Protein AF-A0A3E0VZD9-F1 (afdb_monomer_lite)

Sequence (84 aa):
MSERDQAALDRVGTAQSEADTEVLQNEAIADSDAVDADTDLDEIKVLPGTGGPDDDGDIEVDPSELNLSGDSIPGHPKPASHPH

Radius of gyration: 19.77 Å; chains: 1; bounding box: 50×41×39 Å

pLDDT: mean 72.15, std 10.48, range [48.75, 90.31]

Foldseek 3Di:
DDPVVVVVVVVPDDDCDVVNLVVLQPDDPCPHPVDDPPDDPVPDDGDPPNDDVVVPDPDDDDVVVDPLQQVPDPPGDGDDDDDD

Organism: NCBI:txid120213

Secondary structure (DSSP, 8-state):
--HHHHHHHHT---SS-HHHHHHHHHS-GGG-TT--TT--GGG--S-TTS--TTTSS-----TTT--TTS-SSTTPPPPP----

Structure (mmCIF, N/CA/C/O backbone):
data_AF-A0A3E0VZD9-F1
#
_entry.id   AF-A0A3E0VZD9-F1
#
loop_
_atom_site.group_PDB
_atom_site.id
_atom_site.type_symbol
_atom_site.label_atom_id
_atom_site.label_alt_id
_atom_site.label_comp_id
_atom_site.label_asym_id
_atom_site.label_entity_id
_atom_site.label_seq_id
_atom_site.pdbx_PDB_ins_code
_atom_site.Cartn_x
_atom_site.Cartn_y
_atom_site.Cartn_z
_atom_site.occupancy
_atom_site.B_iso_or_equiv
_atom_site.auth_seq_id
_atom_site.auth_comp_id
_atom_site.auth_asym_id
_atom_site.auth_atom_id
_atom_site.pdbx_PDB_model_num
ATOM 1 N N . MET A 1 1 ? 19.224 28.676 1.832 1.00 55.88 1 MET A N 1
ATOM 2 C CA . MET A 1 1 ? 18.773 27.278 1.714 1.00 55.88 1 MET A CA 1
ATOM 3 C C . MET A 1 1 ? 19.773 26.575 0.821 1.00 55.88 1 MET A C 1
ATOM 5 O O . MET A 1 1 ? 19.961 27.032 -0.300 1.00 55.88 1 MET A O 1
ATOM 9 N N . SER A 1 2 ? 20.497 25.594 1.352 1.00 79.69 2 SER A N 1
ATOM 10 C CA . SER A 1 2 ? 21.485 24.815 0.597 1.0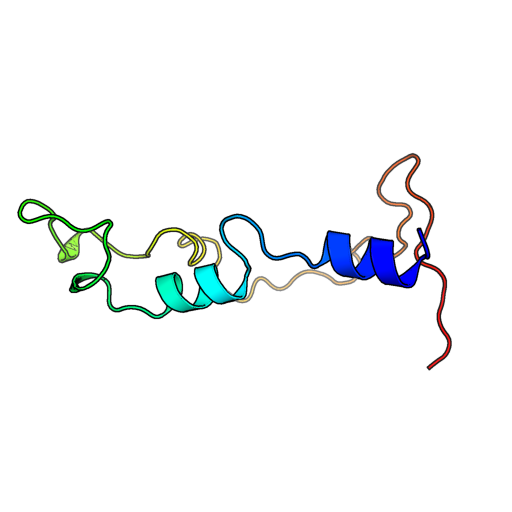0 79.69 2 SER A CA 1
ATOM 11 C C . SER A 1 2 ? 20.794 23.717 -0.219 1.00 79.69 2 SER A C 1
ATOM 13 O O . SER A 1 2 ? 19.715 23.271 0.163 1.00 79.69 2 SER A O 1
ATOM 15 N N . GLU A 1 3 ? 21.421 23.227 -1.289 1.00 73.88 3 GLU A N 1
ATOM 16 C CA . GLU A 1 3 ? 20.934 22.061 -2.054 1.00 73.88 3 GLU A CA 1
ATOM 17 C C . GLU A 1 3 ? 20.712 20.835 -1.156 1.00 73.88 3 GLU A C 1
ATOM 19 O O . GLU A 1 3 ? 19.759 20.088 -1.346 1.00 73.88 3 GLU A O 1
ATOM 24 N N . ARG A 1 4 ? 21.534 20.665 -0.110 1.00 72.44 4 ARG A N 1
ATOM 25 C CA . ARG A 1 4 ? 21.333 19.604 0.893 1.00 72.44 4 ARG A CA 1
ATOM 26 C C . ARG A 1 4 ? 20.072 19.802 1.727 1.00 72.44 4 ARG A C 1
ATOM 28 O O . ARG A 1 4 ? 19.431 18.820 2.074 1.00 72.44 4 ARG A O 1
ATOM 35 N N . ASP A 1 5 ? 19.722 21.047 2.032 1.00 71.06 5 ASP A N 1
ATOM 36 C CA . ASP A 1 5 ? 18.516 21.362 2.802 1.00 71.06 5 ASP A CA 1
ATOM 37 C C . ASP A 1 5 ? 17.266 21.180 1.930 1.00 71.06 5 ASP A C 1
ATOM 39 O O . ASP A 1 5 ? 16.232 20.748 2.428 1.00 71.06 5 ASP A O 1
ATOM 43 N N . GLN A 1 6 ? 17.370 21.462 0.624 1.00 70.69 6 GLN A N 1
ATOM 44 C CA . GLN A 1 6 ? 16.309 21.190 -0.351 1.00 70.69 6 GLN A CA 1
ATOM 45 C C . GLN A 1 6 ? 16.110 19.689 -0.576 1.00 70.69 6 GLN A C 1
ATOM 47 O O . GLN A 1 6 ? 14.983 19.227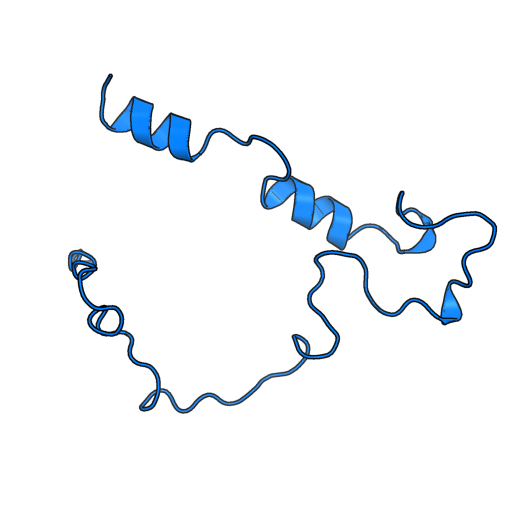 -0.485 1.00 70.69 6 GLN A O 1
ATOM 52 N N . ALA A 1 7 ? 17.184 18.917 -0.772 1.00 70.06 7 ALA A N 1
ATOM 53 C CA . ALA A 1 7 ? 17.108 17.458 -0.899 1.00 70.06 7 ALA A CA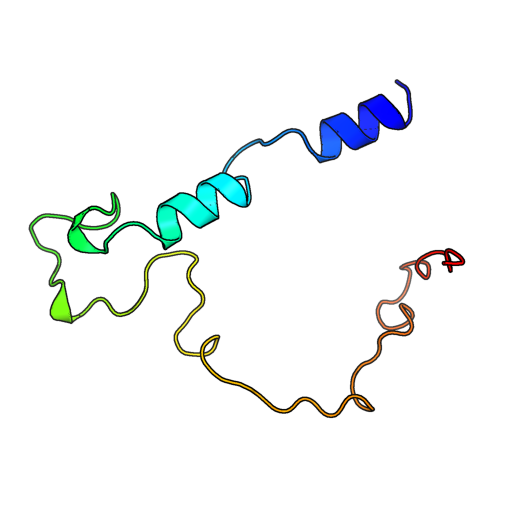 1
ATOM 54 C C . ALA A 1 7 ? 16.604 16.781 0.388 1.00 70.06 7 ALA A C 1
ATOM 56 O O . ALA A 1 7 ? 15.940 15.748 0.337 1.00 70.06 7 ALA A O 1
ATOM 57 N N . ALA A 1 8 ? 16.911 17.359 1.553 1.00 70.75 8 ALA A N 1
ATOM 58 C CA . ALA A 1 8 ? 16.351 16.908 2.818 1.00 70.75 8 ALA A CA 1
ATOM 59 C C . ALA A 1 8 ? 14.847 17.190 2.892 1.00 70.75 8 ALA A C 1
ATOM 61 O O . ALA A 1 8 ? 14.117 16.296 3.301 1.00 70.75 8 ALA A O 1
ATOM 62 N N . LEU A 1 9 ? 14.388 18.376 2.465 1.00 68.38 9 LEU A N 1
ATOM 63 C CA . LEU A 1 9 ? 12.961 18.708 2.367 1.00 68.38 9 LEU A CA 1
ATOM 64 C C . LEU A 1 9 ? 12.212 17.825 1.358 1.00 68.38 9 LEU A C 1
ATOM 66 O O . LEU A 1 9 ? 11.076 17.461 1.618 1.00 68.38 9 LEU A O 1
ATOM 70 N N . ASP A 1 10 ? 12.845 17.447 0.248 1.00 66.06 10 ASP A N 1
ATOM 71 C CA . ASP A 1 10 ? 12.275 16.517 -0.741 1.00 66.06 10 ASP A CA 1
ATOM 72 C C . ASP A 1 10 ? 12.107 15.096 -0.172 1.00 66.06 10 ASP A C 1
ATOM 74 O O . ASP A 1 10 ? 11.248 14.336 -0.604 1.00 66.06 10 ASP A O 1
ATOM 78 N N . ARG A 1 11 ? 12.911 14.742 0.841 1.00 63.53 11 ARG A N 1
ATOM 79 C CA . ARG A 1 11 ? 12.803 13.494 1.611 1.00 63.53 11 ARG A CA 1
ATOM 80 C C . ARG A 1 11 ? 12.019 13.669 2.919 1.00 63.53 11 ARG A C 1
ATOM 82 O O . ARG A 1 11 ? 11.931 12.724 3.701 1.00 63.53 11 ARG A O 1
ATOM 89 N N . VAL A 1 12 ? 11.500 14.862 3.223 1.00 59.41 12 VAL A N 1
ATOM 90 C CA . VAL A 1 12 ? 10.699 15.069 4.435 1.00 59.41 12 VAL A CA 1
ATOM 91 C C . VAL A 1 12 ? 9.421 14.247 4.273 1.00 59.41 12 VAL A C 1
ATOM 93 O O . VAL A 1 12 ? 8.540 14.589 3.493 1.00 59.41 12 VAL A O 1
ATOM 96 N N . GLY A 1 13 ? 9.370 13.124 4.995 1.00 54.88 13 GLY A N 1
ATOM 97 C CA . GLY A 1 13 ? 8.241 12.203 5.030 1.00 54.88 13 GLY A CA 1
ATOM 98 C C . GLY A 1 13 ? 7.009 12.912 5.570 1.00 54.88 13 GLY A C 1
ATOM 99 O O . GLY A 1 13 ? 6.860 13.110 6.776 1.00 54.88 13 GLY A O 1
ATOM 100 N N . THR A 1 14 ? 6.143 13.348 4.667 1.00 60.62 14 THR A N 1
ATOM 101 C CA . THR A 1 14 ? 4.821 13.875 4.994 1.00 60.62 14 THR A CA 1
ATOM 102 C C . THR A 1 14 ? 3.790 13.046 4.258 1.00 60.62 14 THR A C 1
ATOM 104 O O . THR A 1 14 ? 3.911 12.900 3.050 1.00 60.62 14 THR A O 1
ATOM 107 N N . ALA A 1 15 ? 2.800 12.558 5.010 1.00 55.38 15 ALA A N 1
ATOM 108 C CA . ALA A 1 15 ? 1.660 11.738 4.592 1.00 55.38 15 ALA A CA 1
ATOM 109 C C . ALA A 1 15 ? 2.004 10.561 3.654 1.00 55.38 15 ALA A C 1
ATOM 111 O O . ALA A 1 15 ? 2.127 10.733 2.448 1.00 55.38 15 ALA A O 1
ATOM 112 N N . GLN A 1 16 ? 2.057 9.360 4.248 1.00 61.06 16 GLN A N 1
ATOM 113 C CA . GLN A 1 16 ? 2.286 8.065 3.593 1.00 61.06 16 GLN A CA 1
ATOM 114 C C . GLN A 1 16 ? 3.650 7.987 2.902 1.00 61.06 16 GLN A C 1
ATOM 116 O O . GLN A 1 16 ? 3.758 7.898 1.680 1.00 61.06 16 GLN A O 1
ATOM 121 N N . SER A 1 17 ? 4.713 8.035 3.711 1.00 68.19 17 SER A N 1
ATOM 122 C CA . SER A 1 17 ? 6.049 7.672 3.225 1.00 68.19 17 SER A CA 1
ATOM 123 C C . SER A 1 17 ? 6.017 6.229 2.710 1.00 68.19 17 SER A C 1
ATOM 125 O O . SER A 1 17 ? 5.240 5.428 3.220 1.00 68.19 17 SER A O 1
ATOM 127 N N . GLU A 1 18 ? 6.898 5.848 1.780 1.00 75.00 18 GLU A N 1
ATOM 128 C CA . GLU A 1 18 ? 6.967 4.454 1.291 1.00 75.00 18 GLU A CA 1
ATOM 129 C C . GLU A 1 18 ? 7.087 3.433 2.433 1.00 75.00 18 GLU A C 1
ATOM 131 O O . GLU A 1 18 ? 6.459 2.384 2.381 1.00 75.00 18 GLU A O 1
ATOM 136 N N . ALA A 1 19 ? 7.816 3.780 3.498 1.00 78.19 19 ALA A N 1
ATOM 137 C CA . ALA A 1 19 ? 7.930 2.960 4.702 1.00 78.19 19 ALA A CA 1
ATOM 138 C C . ALA A 1 19 ? 6.604 2.821 5.476 1.00 78.19 19 ALA A C 1
ATOM 140 O O . ALA A 1 19 ? 6.321 1.754 6.011 1.00 78.19 19 ALA A O 1
ATOM 141 N N . ASP A 1 20 ? 5.788 3.879 5.534 1.00 76.50 20 ASP A N 1
ATOM 142 C CA . ASP A 1 20 ? 4.46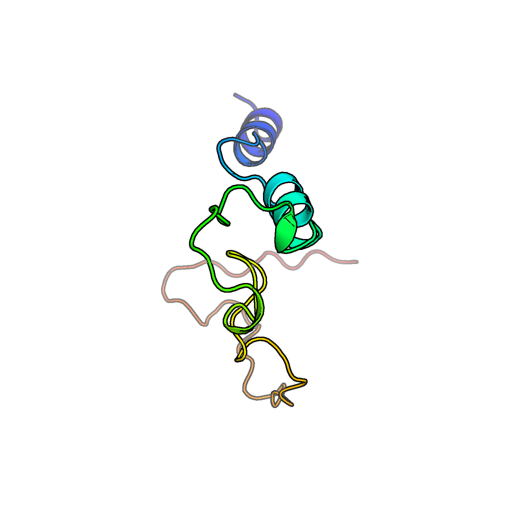5 3.822 6.167 1.00 76.50 20 ASP A CA 1
ATOM 143 C C . ASP A 1 20 ? 3.535 2.932 5.335 1.00 76.50 20 ASP A C 1
ATOM 145 O O . ASP A 1 20 ? 2.787 2.124 5.881 1.00 76.50 20 ASP A O 1
ATOM 149 N N . THR A 1 21 ? 3.626 3.042 4.006 1.00 76.56 21 THR A N 1
ATOM 150 C CA . THR A 1 21 ? 2.895 2.181 3.079 1.00 76.56 21 THR A CA 1
ATOM 151 C C . THR A 1 21 ? 3.329 0.730 3.261 1.00 76.56 21 THR A C 1
ATOM 153 O O . THR A 1 21 ? 2.482 -0.104 3.522 1.00 76.56 21 THR A O 1
ATOM 156 N N . GLU A 1 22 ? 4.626 0.414 3.238 1.00 78.44 22 GLU A N 1
ATOM 157 C CA . GLU A 1 22 ? 5.147 -0.952 3.410 1.00 78.44 22 GLU A CA 1
ATOM 158 C C . GLU A 1 22 ? 4.649 -1.637 4.695 1.00 78.44 22 GLU A C 1
ATOM 160 O O . GLU A 1 22 ? 4.367 -2.835 4.690 1.00 78.44 22 GLU A O 1
ATOM 165 N N . VAL A 1 23 ? 4.488 -0.891 5.790 1.00 81.56 23 VAL A N 1
ATOM 166 C CA . VAL A 1 23 ? 3.912 -1.431 7.030 1.00 81.56 23 VAL A CA 1
ATOM 167 C C . VAL A 1 23 ? 2.444 -1.821 6.840 1.00 81.56 23 VAL A C 1
ATOM 169 O O . VAL A 1 23 ? 2.083 -2.949 7.166 1.00 81.56 23 VAL A O 1
ATOM 172 N N . LEU A 1 24 ? 1.625 -0.936 6.261 1.00 79.88 24 LEU A N 1
ATOM 173 C CA . LEU A 1 24 ? 0.198 -1.191 6.002 1.00 79.88 24 LEU A CA 1
ATOM 174 C C . LEU A 1 24 ? -0.030 -2.361 5.029 1.00 79.88 24 LEU A C 1
ATOM 176 O O . LEU A 1 24 ? -1.068 -3.012 5.060 1.00 79.88 24 LEU A O 1
ATOM 180 N N . GLN A 1 25 ? 0.954 -2.634 4.175 1.00 79.31 25 GLN A N 1
ATOM 181 C CA . GLN A 1 25 ? 0.914 -3.676 3.142 1.00 79.31 25 GLN A CA 1
ATOM 182 C C . GLN A 1 25 ? 1.216 -5.067 3.690 1.00 79.31 25 GLN A C 1
ATOM 184 O O . GLN A 1 25 ? 0.740 -6.067 3.160 1.00 79.31 25 GLN A O 1
ATOM 189 N N . ASN A 1 26 ? 2.068 -5.122 4.714 1.00 81.75 26 ASN A N 1
ATOM 190 C CA . ASN A 1 26 ? 2.523 -6.362 5.335 1.00 81.75 26 ASN A CA 1
ATOM 191 C C . ASN A 1 26 ? 1.667 -6.761 6.546 1.00 81.75 26 ASN A C 1
ATOM 193 O O . ASN A 1 26 ? 1.848 -7.851 7.094 1.00 81.75 26 ASN A O 1
ATOM 197 N N . GLU A 1 27 ? 0.769 -5.881 6.989 1.00 84.81 27 GLU A N 1
ATOM 198 C CA . GLU A 1 27 ? -0.216 -6.181 8.020 1.00 84.81 27 GLU A CA 1
ATOM 199 C C . GLU A 1 27 ? -1.198 -7.259 7.534 1.00 84.81 27 GLU A C 1
ATOM 201 O O . GLU A 1 27 ? -1.525 -7.357 6.349 1.00 84.81 27 GLU A O 1
ATOM 206 N N . ALA A 1 28 ? -1.657 -8.117 8.447 1.00 85.38 28 ALA A N 1
ATOM 207 C CA . ALA A 1 28 ? -2.666 -9.104 8.094 1.00 85.38 28 ALA A CA 1
ATOM 208 C C . ALA A 1 28 ? -3.980 -8.391 7.752 1.00 85.38 28 ALA A C 1
ATOM 210 O O . ALA A 1 28 ? -4.369 -7.449 8.433 1.00 85.38 28 ALA A O 1
ATOM 211 N N . ILE A 1 29 ? -4.709 -8.891 6.749 1.00 84.12 29 ILE A N 1
ATOM 212 C CA . ILE A 1 29 ? -5.977 -8.284 6.306 1.00 84.12 29 ILE A CA 1
ATOM 213 C C . ILE A 1 29 ? -6.922 -8.037 7.488 1.00 84.12 29 ILE A C 1
ATOM 215 O O . ILE A 1 29 ? -7.480 -6.955 7.606 1.00 84.12 29 ILE A O 1
ATOM 219 N N . ALA A 1 30 ? -7.052 -9.013 8.390 1.00 84.88 30 ALA A N 1
ATOM 220 C CA . ALA A 1 30 ? -7.939 -8.930 9.550 1.00 84.88 30 ALA A CA 1
ATOM 221 C C . ALA A 1 30 ? -7.558 -7.842 10.573 1.00 84.88 30 ALA A C 1
ATOM 223 O O . ALA A 1 30 ? -8.409 -7.452 11.367 1.00 84.88 30 ALA A O 1
ATOM 224 N N . ASP A 1 31 ? -6.305 -7.387 10.565 1.00 86.62 31 ASP A N 1
ATOM 225 C CA . ASP A 1 31 ? -5.791 -6.364 11.478 1.00 86.62 31 ASP A CA 1
ATOM 226 C C . ASP A 1 31 ? -5.803 -4.961 10.837 1.00 86.62 31 ASP A C 1
ATOM 228 O O . ASP A 1 31 ? -5.567 -3.971 11.523 1.00 86.62 31 ASP A O 1
ATOM 232 N N . SER A 1 32 ? -6.120 -4.860 9.539 1.00 84.31 32 SER A N 1
ATOM 233 C CA . SER A 1 32 ? -6.143 -3.595 8.806 1.00 84.31 32 SER A CA 1
ATOM 234 C C . SER A 1 32 ? -7.256 -2.662 9.291 1.00 84.31 32 SER A C 1
ATOM 236 O O . SER A 1 32 ? -8.419 -3.057 9.367 1.00 84.31 32 SER A O 1
ATOM 238 N N . ASP A 1 33 ? -6.934 -1.376 9.467 1.00 84.06 33 ASP A N 1
ATOM 239 C CA . ASP A 1 33 ? -7.905 -0.303 9.756 1.00 84.06 33 ASP A CA 1
ATOM 240 C C . ASP A 1 33 ? -9.028 -0.177 8.702 1.00 84.06 33 ASP A C 1
ATOM 242 O O . ASP A 1 33 ? -10.054 0.461 8.949 1.00 84.06 33 ASP A O 1
ATOM 246 N N . ALA A 1 34 ? -8.832 -0.745 7.507 1.00 79.25 34 ALA A N 1
ATOM 247 C CA . ALA A 1 34 ? -9.825 -0.762 6.437 1.00 79.25 34 ALA A CA 1
ATOM 248 C C . ALA A 1 34 ? -10.891 -1.864 6.600 1.00 79.25 34 ALA A C 1
ATOM 250 O O . ALA A 1 34 ? -11.882 -1.839 5.870 1.00 79.25 34 ALA A O 1
ATOM 251 N N . VAL A 1 35 ? -10.693 -2.818 7.516 1.00 86.25 35 VAL A N 1
ATOM 252 C CA . VAL A 1 35 ? -11.610 -3.932 7.789 1.00 86.25 35 VAL A CA 1
ATOM 253 C C . VAL A 1 35 ? -12.503 -3.598 8.983 1.00 86.25 35 VAL A C 1
ATOM 255 O O . VAL A 1 35 ? -12.031 -3.276 10.073 1.00 86.25 35 VAL A O 1
ATOM 258 N N . ASP A 1 36 ? -13.814 -3.716 8.788 1.00 86.75 36 ASP A N 1
ATOM 259 C CA . ASP A 1 36 ? -14.826 -3.549 9.833 1.00 86.75 36 ASP A CA 1
ATOM 260 C C . ASP A 1 36 ? -15.537 -4.873 10.176 1.00 86.75 36 ASP A C 1
ATOM 262 O O . ASP A 1 36 ? -15.216 -5.946 9.665 1.00 86.75 36 ASP A O 1
ATOM 266 N N . ALA A 1 37 ? -16.489 -4.820 11.111 1.00 85.50 37 ALA A N 1
ATOM 267 C CA . ALA A 1 37 ? -17.174 -6.011 11.615 1.00 85.50 37 ALA A CA 1
ATOM 268 C C . ALA A 1 37 ? -18.134 -6.660 10.597 1.00 85.50 37 ALA A C 1
ATOM 270 O O . ALA A 1 37 ? -18.535 -7.809 10.793 1.00 85.50 37 ALA A O 1
ATOM 271 N N . ASP A 1 38 ? -18.546 -5.922 9.568 1.00 90.31 38 ASP A N 1
ATOM 272 C CA . ASP A 1 38 ? -19.414 -6.372 8.481 1.00 90.31 38 ASP A CA 1
ATOM 273 C C . ASP A 1 38 ? -18.649 -6.744 7.206 1.00 90.31 38 ASP A C 1
ATOM 275 O O . ASP A 1 38 ? -19.245 -7.263 6.261 1.00 90.31 38 ASP A O 1
ATOM 279 N N . THR A 1 39 ? -17.331 -6.562 7.207 1.00 86.62 39 THR A N 1
ATOM 280 C CA . THR A 1 39 ? -16.443 -6.961 6.123 1.00 86.62 39 THR A CA 1
ATOM 281 C C . THR A 1 39 ? -16.346 -8.486 6.020 1.00 86.62 39 THR A C 1
ATOM 283 O O . THR A 1 39 ? -15.930 -9.169 6.959 1.00 86.62 39 THR A O 1
ATOM 286 N N . ASP A 1 40 ? -16.676 -9.029 4.846 1.00 88.69 40 ASP A N 1
ATOM 287 C CA . ASP A 1 40 ? -16.392 -10.425 4.513 1.00 88.69 40 ASP A CA 1
ATOM 288 C C . ASP A 1 40 ? -14.926 -10.568 4.081 1.00 88.69 40 ASP A C 1
ATOM 290 O O . ASP A 1 40 ? -14.529 -10.161 2.986 1.00 88.69 40 ASP A O 1
ATOM 294 N N . LEU A 1 41 ? -14.107 -11.142 4.963 1.00 87.25 41 LEU A N 1
ATOM 295 C CA . LEU A 1 41 ? -12.678 -11.332 4.720 1.00 87.25 41 LEU A CA 1
ATOM 296 C C . LEU A 1 41 ? -12.396 -12.242 3.519 1.00 87.25 41 LEU A C 1
ATOM 298 O O . LEU A 1 41 ? -11.362 -12.072 2.877 1.00 87.25 41 LEU A O 1
ATOM 302 N N . ASP A 1 42 ? -13.300 -13.171 3.190 1.00 87.06 42 ASP A N 1
ATOM 303 C CA . ASP A 1 42 ? -13.120 -14.090 2.061 1.00 87.06 42 ASP A CA 1
ATOM 304 C C . ASP A 1 42 ? -13.286 -13.373 0.704 1.00 87.06 42 ASP A C 1
ATOM 306 O O . ASP A 1 42 ? -12.830 -13.868 -0.334 1.00 87.06 42 ASP A O 1
ATOM 310 N N . GLU A 1 43 ? -13.907 -12.188 0.694 1.00 86.06 43 GLU A N 1
ATOM 311 C CA . GLU A 1 43 ? -14.026 -11.337 -0.493 1.00 86.06 43 GLU A CA 1
ATOM 312 C C . GLU A 1 43 ? -12.796 -10.433 -0.705 1.00 86.06 43 GLU A C 1
ATOM 314 O O . GLU A 1 43 ? -12.588 -9.926 -1.816 1.00 86.06 43 GLU A O 1
ATOM 319 N N . ILE A 1 44 ? -11.940 -10.267 0.313 1.00 82.88 44 ILE A N 1
ATOM 320 C CA . ILE A 1 44 ? -10.734 -9.434 0.239 1.00 82.88 44 ILE A CA 1
ATOM 321 C C . ILE A 1 44 ? -9.548 -10.257 -0.263 1.00 82.88 44 ILE A C 1
ATOM 323 O O . ILE A 1 44 ? -9.139 -11.248 0.335 1.00 82.88 44 ILE A O 1
ATOM 327 N N . LYS A 1 45 ? -8.947 -9.800 -1.365 1.00 78.88 45 LYS A N 1
ATOM 328 C CA . LYS A 1 45 ? -7.783 -10.454 -1.990 1.00 78.88 45 LYS A CA 1
ATOM 329 C C . LYS A 1 45 ? -6.470 -9.709 -1.772 1.00 78.88 45 LYS A C 1
ATOM 331 O O . LYS A 1 45 ? -5.420 -10.337 -1.780 1.00 78.88 45 LYS A O 1
ATOM 336 N N . VAL A 1 46 ? -6.543 -8.389 -1.627 1.00 78.00 46 VAL A N 1
ATOM 337 C CA . VAL A 1 46 ? -5.407 -7.462 -1.584 1.00 78.00 46 VAL A CA 1
ATOM 338 C C . VAL A 1 46 ? -5.761 -6.267 -0.701 1.00 78.00 46 VAL A C 1
ATOM 340 O O . VAL A 1 46 ? -6.934 -5.887 -0.635 1.00 78.00 46 VAL A O 1
ATOM 343 N N . LEU A 1 47 ? -4.767 -5.683 -0.027 1.00 76.94 47 LEU A N 1
ATOM 344 C CA . LEU A 1 47 ? -4.947 -4.471 0.774 1.00 76.94 47 LEU A CA 1
ATOM 345 C C . LEU A 1 47 ? -4.631 -3.217 -0.057 1.00 76.94 47 LEU A C 1
ATOM 347 O O . LEU A 1 47 ? -3.890 -3.283 -1.038 1.00 76.94 47 LEU A O 1
ATOM 351 N N . PRO A 1 48 ? -5.192 -2.048 0.296 1.00 71.69 48 PRO A N 1
ATOM 352 C CA . PRO A 1 48 ? -4.870 -0.805 -0.387 1.00 71.69 48 PRO A CA 1
ATOM 353 C C . PRO A 1 48 ? -3.364 -0.544 -0.405 1.00 71.69 48 PRO A C 1
ATOM 355 O O . PRO A 1 48 ? -2.727 -0.428 0.636 1.00 71.69 48 PRO A O 1
ATOM 358 N N . GLY A 1 49 ? -2.831 -0.400 -1.615 1.00 69.12 49 GLY A N 1
ATOM 359 C CA . GLY A 1 49 ? -1.414 -0.188 -1.856 1.00 69.12 49 GLY A CA 1
ATOM 360 C C . GLY A 1 49 ? -0.682 -1.423 -2.374 1.00 69.12 49 GLY A C 1
ATOM 361 O O . GLY A 1 49 ? 0.365 -1.216 -2.982 1.00 69.12 49 GLY A O 1
ATOM 362 N N . THR A 1 50 ? -1.171 -2.669 -2.204 1.00 71.25 50 THR A N 1
ATOM 363 C CA . THR A 1 50 ? -0.353 -3.900 -2.413 1.00 71.25 50 THR A CA 1
ATOM 364 C C . THR A 1 50 ? -0.112 -4.210 -3.887 1.00 71.25 50 THR A C 1
ATOM 366 O O . THR A 1 50 ? 0.431 -5.255 -4.219 1.00 71.25 50 THR A O 1
ATOM 369 N N . GLY A 1 51 ? -0.533 -3.301 -4.763 1.00 68.56 51 GLY A N 1
ATOM 370 C CA . GLY A 1 51 ? -0.818 -3.589 -6.154 1.00 68.56 51 GLY A CA 1
ATOM 371 C C . GLY A 1 51 ? -2.190 -4.245 -6.308 1.00 68.56 51 GLY A C 1
ATOM 372 O O . GLY A 1 51 ? -2.741 -4.835 -5.371 1.00 68.56 51 GLY A O 1
ATOM 373 N N . GLY A 1 52 ? -2.788 -4.074 -7.481 1.00 65.75 52 GLY A N 1
ATOM 374 C CA . GLY A 1 52 ? -3.956 -4.837 -7.886 1.00 65.75 52 GLY A CA 1
ATOM 375 C C . GLY A 1 52 ? -3.570 -6.270 -8.274 1.00 65.75 52 GLY A C 1
ATOM 376 O O . GLY A 1 52 ? -2.394 -6.605 -8.380 1.00 65.75 52 GLY A O 1
ATOM 377 N N . PRO A 1 53 ? -4.553 -7.144 -8.541 1.00 63.56 53 PRO A N 1
ATOM 378 C CA . PRO A 1 53 ? -4.294 -8.485 -9.073 1.00 63.56 53 PRO A CA 1
ATOM 379 C C . PRO A 1 53 ? -3.525 -8.489 -10.408 1.00 63.56 53 PRO A C 1
ATOM 381 O O . PRO A 1 53 ? -3.091 -9.542 -10.860 1.00 63.56 53 PRO A O 1
ATOM 384 N N . ASP A 1 54 ? -3.453 -7.337 -11.078 1.00 65.38 54 ASP A N 1
ATOM 385 C CA . ASP A 1 54 ? -2.721 -7.069 -12.313 1.00 65.38 54 ASP A CA 1
ATOM 386 C C . ASP A 1 54 ? -1.246 -6.696 -12.100 1.00 65.38 54 ASP A C 1
ATOM 388 O O . ASP A 1 54 ? -0.489 -6.705 -13.070 1.00 65.38 54 ASP A O 1
ATOM 392 N N . ASP A 1 55 ? -0.835 -6.424 -10.859 1.00 63.00 55 ASP A N 1
ATOM 393 C CA . ASP A 1 55 ? 0.566 -6.210 -10.475 1.00 63.00 55 ASP A CA 1
ATOM 394 C C . ASP A 1 55 ? 1.272 -7.526 -10.077 1.00 63.00 55 ASP A C 1
ATOM 396 O O . ASP A 1 55 ? 2.500 -7.578 -9.987 1.00 63.00 55 ASP A O 1
ATOM 400 N N . ASP A 1 56 ? 0.509 -8.610 -9.892 1.00 58.16 56 ASP A N 1
ATOM 401 C CA . ASP A 1 56 ? 1.030 -9.970 -9.752 1.00 58.16 56 ASP A CA 1
ATOM 402 C C . ASP A 1 56 ? 1.320 -10.586 -11.135 1.00 58.16 56 ASP A C 1
ATOM 404 O O . ASP A 1 56 ? 0.417 -10.842 -11.936 1.00 58.16 56 ASP A O 1
ATOM 408 N N . GLY A 1 57 ? 2.592 -10.902 -11.399 1.00 56.34 57 GLY A N 1
ATOM 409 C CA . GLY A 1 57 ? 3.020 -11.668 -12.571 1.00 56.34 57 GLY A CA 1
ATOM 410 C C . GLY A 1 57 ? 4.287 -11.135 -13.234 1.00 56.34 57 GLY A C 1
ATOM 411 O O . GLY A 1 57 ? 4.446 -9.937 -13.452 1.00 56.34 57 GLY A O 1
ATOM 412 N N . ASP A 1 58 ? 5.177 -12.047 -13.625 1.00 66.19 58 ASP A N 1
ATOM 413 C CA . ASP A 1 58 ? 6.321 -11.717 -14.474 1.00 66.19 58 ASP A CA 1
ATOM 414 C C . ASP A 1 58 ? 5.815 -11.484 -15.907 1.00 66.19 58 ASP A C 1
ATOM 416 O O . ASP A 1 58 ? 5.689 -12.414 -16.710 1.00 66.19 58 ASP A O 1
ATOM 420 N N . ILE A 1 59 ? 5.467 -10.239 -16.238 1.00 71.31 59 ILE A N 1
ATOM 421 C CA . ILE A 1 59 ? 5.295 -9.846 -17.637 1.00 71.31 59 ILE A CA 1
ATOM 422 C C . ILE A 1 59 ? 6.687 -9.680 -18.242 1.00 71.31 59 ILE A C 1
ATOM 424 O O . ILE A 1 59 ? 7.451 -8.791 -17.873 1.00 71.31 59 ILE A O 1
ATOM 428 N N . GLU A 1 60 ? 7.004 -10.551 -19.198 1.00 74.38 60 GLU A N 1
ATOM 429 C CA . GLU A 1 60 ? 8.188 -10.412 -20.039 1.00 74.38 60 GLU A CA 1
ATOM 430 C C . GLU A 1 60 ? 8.039 -9.156 -20.900 1.00 74.38 60 GLU A C 1
ATOM 432 O O . GLU A 1 60 ? 7.291 -9.130 -21.882 1.00 74.38 60 GLU A O 1
ATOM 437 N N . VAL A 1 61 ? 8.735 -8.093 -20.501 1.00 78.38 61 VAL A N 1
ATOM 438 C CA . VAL A 1 61 ? 8.811 -6.850 -21.265 1.00 78.38 61 VAL A CA 1
ATOM 439 C C . VAL A 1 61 ? 9.973 -6.964 -22.238 1.00 78.38 61 VAL A C 1
ATOM 441 O O . VAL A 1 61 ? 11.106 -7.217 -21.825 1.00 78.38 61 VAL A O 1
ATOM 444 N N . ASP A 1 62 ? 9.722 -6.743 -23.529 1.00 83.56 62 ASP A N 1
ATOM 445 C CA . ASP A 1 62 ? 10.806 -6.662 -24.502 1.00 83.56 62 ASP A CA 1
ATOM 446 C C . ASP A 1 62 ? 11.685 -5.440 -24.165 1.00 83.56 62 ASP A C 1
ATOM 448 O O . ASP A 1 62 ? 11.222 -4.296 -24.243 1.00 83.56 62 ASP A O 1
ATOM 452 N N . PRO A 1 63 ? 12.966 -5.634 -23.805 1.00 80.88 63 PRO A N 1
ATOM 453 C CA . PRO A 1 63 ? 13.841 -4.529 -23.434 1.00 80.88 63 PRO A CA 1
ATOM 454 C C . PRO A 1 63 ? 14.095 -3.554 -24.591 1.00 80.88 63 PRO A C 1
ATOM 456 O O . PRO A 1 63 ? 14.545 -2.436 -24.352 1.00 80.88 63 PRO A O 1
ATOM 459 N N . SER A 1 64 ? 13.813 -3.945 -25.838 1.00 82.06 64 SER A N 1
ATOM 460 C CA . SER A 1 64 ? 13.891 -3.060 -27.001 1.00 82.06 64 SER A CA 1
ATOM 461 C C . SER A 1 64 ? 12.705 -2.097 -27.126 1.00 82.06 64 SER A C 1
AT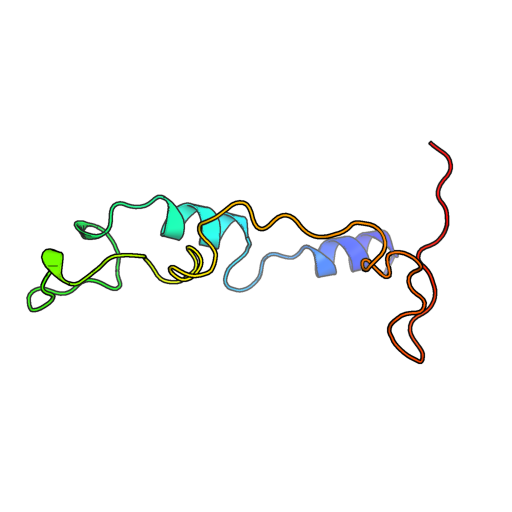OM 463 O O . SER A 1 64 ? 12.844 -1.053 -27.765 1.00 82.06 64 SER A O 1
ATOM 465 N N . GLU A 1 65 ? 11.574 -2.389 -26.476 1.00 79.06 65 GLU A N 1
ATOM 466 C CA . GLU A 1 65 ? 10.424 -1.481 -26.376 1.00 79.06 65 GLU A CA 1
ATOM 467 C C . GLU A 1 65 ? 10.583 -0.464 -25.229 1.00 79.06 65 GLU A C 1
ATOM 469 O O . GLU A 1 65 ? 9.894 0.561 -25.186 1.00 79.06 65 GLU A O 1
ATOM 474 N N . LEU A 1 66 ? 11.533 -0.699 -24.315 1.00 76.56 66 LEU A N 1
ATOM 475 C CA . LEU A 1 66 ? 11.826 0.204 -23.208 1.00 76.56 66 LEU A CA 1
ATOM 476 C C . LEU A 1 66 ? 12.610 1.433 -23.681 1.00 76.56 66 LEU A C 1
ATOM 478 O O . LEU A 1 66 ? 13.814 1.398 -23.942 1.00 76.56 66 LEU A O 1
ATOM 482 N N . ASN A 1 67 ? 11.944 2.584 -23.688 1.00 72.75 67 ASN A N 1
ATOM 483 C CA . ASN A 1 67 ? 12.585 3.870 -23.953 1.00 72.75 67 ASN A CA 1
ATOM 484 C C . ASN A 1 67 ? 13.293 4.414 -22.695 1.00 72.75 67 ASN A C 1
ATOM 486 O O . ASN A 1 67 ? 12.872 5.410 -22.106 1.00 72.75 67 ASN A O 1
ATOM 490 N N . LEU A 1 68 ? 14.400 3.773 -22.296 1.00 72.56 68 LEU A N 1
ATOM 491 C CA . LEU A 1 68 ? 15.234 4.166 -21.141 1.00 72.56 68 LEU A CA 1
ATOM 492 C C . LEU A 1 68 ? 16.143 5.380 -21.413 1.00 72.56 68 LEU A C 1
ATOM 494 O O . LEU A 1 68 ? 16.942 5.780 -20.571 1.00 72.56 68 LEU A O 1
ATOM 498 N N . SER A 1 69 ? 16.046 5.980 -22.598 1.00 71.00 69 SER A N 1
ATOM 499 C CA . SER A 1 69 ? 16.910 7.078 -23.047 1.00 71.00 69 SER A CA 1
ATOM 500 C C . SER A 1 69 ? 16.634 8.419 -22.353 1.00 71.00 69 SER A C 1
ATOM 502 O O . SER A 1 69 ? 17.382 9.376 -22.570 1.00 71.00 69 SER A O 1
ATOM 504 N N . GLY A 1 70 ? 15.556 8.512 -21.563 1.00 62.97 70 GLY A N 1
ATOM 505 C CA . GLY A 1 70 ? 15.101 9.753 -20.928 1.00 62.97 70 GLY A CA 1
ATOM 506 C C . GLY A 1 70 ? 14.571 10.802 -21.913 1.00 62.97 70 GLY A C 1
ATOM 507 O O . GLY A 1 70 ? 14.311 11.926 -21.509 1.00 62.97 70 GLY A O 1
ATOM 508 N N . ASP A 1 71 ? 14.423 10.450 -23.196 1.00 63.53 71 ASP A N 1
ATOM 509 C CA . ASP A 1 71 ? 13.911 11.326 -24.269 1.00 63.53 71 ASP A CA 1
ATOM 510 C C . ASP A 1 71 ? 12.398 11.155 -24.496 1.00 63.53 71 ASP A C 1
ATOM 512 O O . ASP A 1 71 ? 11.788 11.791 -25.352 1.00 63.53 71 ASP A O 1
ATOM 516 N N . SER A 1 72 ? 11.787 10.243 -23.742 1.00 62.59 72 SER A N 1
ATOM 517 C CA . SER A 1 72 ? 10.416 9.770 -23.937 1.00 62.59 72 SER A CA 1
ATOM 518 C C . SER A 1 72 ? 9.365 10.824 -23.571 1.00 62.59 72 SER A C 1
ATOM 520 O O . SER A 1 72 ? 8.212 10.709 -23.980 1.00 62.59 72 SER A O 1
ATOM 522 N N . ILE A 1 73 ? 9.754 11.854 -22.808 1.00 63.84 73 ILE A N 1
ATOM 523 C CA . ILE A 1 73 ? 8.871 12.920 -22.328 1.00 63.84 73 ILE A CA 1
ATOM 524 C C . ILE A 1 73 ? 9.365 14.265 -22.884 1.00 63.84 73 ILE A C 1
ATOM 526 O O . ILE A 1 73 ? 10.419 14.753 -22.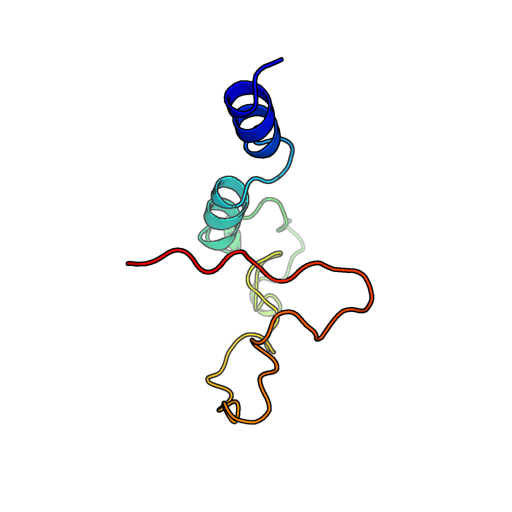462 1.00 63.84 73 ILE A O 1
ATOM 530 N N . PRO A 1 74 ? 8.615 14.903 -23.802 1.00 62.59 74 PRO A N 1
ATOM 531 C CA . PRO A 1 74 ? 8.982 16.199 -24.359 1.00 62.59 74 PRO A CA 1
ATOM 532 C C . PRO A 1 74 ? 9.202 17.245 -23.258 1.00 62.59 74 PRO A C 1
ATOM 534 O O . PRO A 1 74 ? 8.305 17.532 -22.469 1.00 62.59 74 PRO A O 1
ATOM 537 N N . GLY A 1 75 ? 10.398 17.835 -23.221 1.00 63.75 75 GLY A N 1
ATOM 538 C CA . GLY A 1 75 ? 10.749 18.892 -22.268 1.00 63.75 75 GLY A CA 1
ATOM 539 C C . GLY A 1 75 ? 11.351 18.417 -20.942 1.00 63.75 75 GLY A C 1
ATOM 540 O O . GLY A 1 75 ? 11.682 19.270 -20.120 1.00 63.75 75 GLY A O 1
ATOM 541 N N . HIS A 1 76 ? 11.545 17.110 -20.733 1.00 55.06 76 HIS A N 1
ATOM 542 C CA . HIS A 1 76 ? 12.288 16.601 -19.578 1.00 55.06 76 HIS A CA 1
ATOM 543 C C . HIS A 1 76 ? 13.763 16.356 -19.956 1.00 55.06 76 HIS A C 1
ATOM 545 O O . HIS A 1 76 ? 14.033 15.643 -20.923 1.00 55.06 76 HIS A O 1
ATOM 551 N N . PRO A 1 77 ? 14.740 16.976 -19.269 1.00 61.72 77 PRO A N 1
ATOM 552 C CA . PRO A 1 77 ? 16.152 16.769 -19.571 1.00 61.72 77 PRO A CA 1
ATOM 553 C C . PRO A 1 77 ? 16.586 15.346 -19.203 1.00 61.72 77 PRO A C 1
ATOM 555 O O . PRO A 1 77 ? 16.148 14.792 -18.195 1.00 61.72 77 PRO A O 1
ATOM 558 N N . LYS A 1 78 ? 17.487 14.767 -20.007 1.00 61.75 78 LYS A N 1
ATOM 559 C CA . LYS A 1 78 ? 18.052 13.435 -19.747 1.00 61.75 78 LYS A CA 1
ATOM 560 C C . LYS A 1 78 ? 18.732 13.395 -18.373 1.00 61.75 78 LYS A C 1
ATOM 562 O O . LYS A 1 78 ? 19.419 14.363 -18.025 1.00 61.75 78 LYS A O 1
ATOM 567 N N . PRO A 1 79 ? 18.611 12.285 -17.620 1.00 64.44 79 PRO A N 1
ATOM 568 C CA . PRO A 1 79 ? 19.388 12.111 -16.402 1.00 64.44 79 PRO A CA 1
ATOM 569 C C . PRO A 1 79 ? 20.881 12.189 -16.742 1.00 64.44 79 PRO A C 1
ATOM 571 O O . PRO A 1 79 ? 21.340 11.633 -17.743 1.00 64.44 79 PRO A O 1
ATOM 574 N N . ALA A 1 80 ? 21.641 12.930 -15.936 1.00 62.75 80 ALA A N 1
ATOM 575 C CA . ALA A 1 80 ? 23.077 13.058 -16.130 1.00 62.75 80 ALA A CA 1
ATOM 576 C C . ALA A 1 80 ? 23.734 11.674 -16.018 1.00 62.75 80 ALA A C 1
ATOM 578 O O . ALA A 1 80 ? 23.572 10.985 -15.014 1.00 62.75 80 ALA A O 1
ATOM 579 N N . SER A 1 81 ? 24.491 11.280 -17.044 1.00 58.91 81 SER A N 1
ATOM 580 C CA . SER A 1 81 ? 25.325 10.075 -17.024 1.00 58.91 81 SER A CA 1
ATOM 581 C C . SER A 1 81 ? 26.348 10.193 -15.891 1.00 58.91 81 SER A C 1
ATOM 583 O O . SER A 1 81 ? 27.353 10.888 -16.044 1.00 58.91 81 SER A O 1
ATOM 585 N N . HIS A 1 82 ? 26.110 9.532 -14.760 1.00 48.75 82 HIS A N 1
ATOM 586 C CA . HIS A 1 82 ? 27.114 9.409 -13.708 1.00 48.75 82 HIS A CA 1
ATOM 587 C C . HIS A 1 82 ? 28.037 8.226 -14.045 1.00 48.75 82 HIS A C 1
ATOM 589 O O . HIS A 1 82 ? 27.530 7.133 -14.298 1.00 48.75 82 HIS A O 1
ATOM 595 N N . PRO A 1 83 ? 29.368 8.408 -14.108 1.00 53.06 83 PRO A N 1
ATOM 596 C CA . PRO A 1 83 ? 30.287 7.284 -14.239 1.00 53.06 83 PRO A CA 1
ATOM 597 C C . PRO A 1 83 ? 30.280 6.468 -12.937 1.00 53.06 83 PRO A C 1
ATOM 599 O O . PRO A 1 83 ? 30.268 7.049 -11.851 1.00 53.06 83 PRO A O 1
ATOM 602 N N . HIS A 1 84 ? 30.249 5.139 -13.071 1.00 49.78 84 HIS A N 1
ATOM 603 C CA . HIS A 1 84 ? 30.397 4.178 -11.972 1.00 49.78 84 HIS A CA 1
ATOM 604 C C . HIS A 1 84 ? 31.778 4.246 -11.312 1.00 49.78 84 HIS A C 1
ATOM 606 O O . HIS A 1 84 ? 32.771 4.481 -12.042 1.00 49.78 84 HIS A O 1
#